Protein AF-A0A661PTY0-F1 (afdb_monomer_lite)

Secondary structure (DSSP, 8-state):
-------PPPPPPPTTPPEEEEEEESS-SSS--SS-EEEEEEEEES-TTSS-TT----EETTEEPTTSSB-EETTEE-EE-STT-EEEE-TT--EEEEEEEEEETTTSS-TT-GGGEEEEEEEEESBTT----S--EEEEEEE-STT-SEEEEEEEE-GGGT-B-B-TT-EEEEEEEEEEE--

Foldseek 3Di:
DDDDDPPDDPPDFDQFAFEKEWEAELDDLVPADPAKDWQKKFKFQAPPPPDDPPPPQQADPVGGDPPDRTADDPNHGQMDRTHRDMGTHTAPTFIKIKTKMKDFCVQAVDQVDPVFKAWAKDKDWFKPQPPNDRDWDKDWNDFPPDPTRMTMMMTIGANVRPGMGGGHHIYMYTYHGDMHGYD

Radius of gyration: 18.82 Å; chains: 1; bounding box: 34×49×70 Å

Structure (mmCIF, N/CA/C/O backbone):
data_AF-A0A661PTY0-F1
#
_entry.id   AF-A0A661PTY0-F1
#
loop_
_atom_site.group_PDB
_atom_site.id
_atom_site.type_symbol
_atom_site.label_atom_id
_atom_site.label_alt_id
_atom_site.label_comp_id
_atom_site.label_asym_id
_atom_site.label_entity_id
_atom_site.label_seq_id
_atom_site.pdbx_PDB_ins_code
_atom_site.Cartn_x
_atom_site.Cartn_y
_atom_site.Cartn_z
_atom_site.occupancy
_atom_site.B_iso_or_equiv
_atom_site.auth_seq_id
_atom_site.auth_comp_id
_atom_site.auth_asym_id
_atom_site.auth_atom_id
_atom_site.pdbx_PDB_model_num
ATOM 1 N N . GLU A 1 1 ? -14.675 -31.229 47.674 1.00 44.56 1 GLU A N 1
ATOM 2 C CA . GLU A 1 1 ? -14.868 -29.824 47.273 1.00 44.56 1 GLU A CA 1
ATOM 3 C C . GLU A 1 1 ? -14.263 -29.653 45.890 1.00 44.56 1 GLU A C 1
ATOM 5 O O . GLU A 1 1 ? -13.056 -29.773 45.738 1.00 44.56 1 GLU A O 1
ATOM 10 N N . THR A 1 2 ? -15.099 -29.537 44.862 1.00 46.25 2 THR A N 1
ATOM 11 C CA . THR A 1 2 ? -14.672 -29.253 43.486 1.00 46.25 2 THR A CA 1
ATOM 12 C C . THR A 1 2 ? -14.654 -27.741 43.326 1.00 46.25 2 THR A C 1
ATOM 14 O O . THR A 1 2 ? -15.709 -27.115 43.346 1.00 46.25 2 THR A O 1
ATOM 17 N N . GLY A 1 3 ? -13.457 -27.156 43.277 1.00 43.34 3 GLY A N 1
ATOM 18 C CA . GLY A 1 3 ? -13.278 -25.720 43.101 1.00 43.34 3 GLY A CA 1
ATOM 19 C C . GLY A 1 3 ? -13.638 -25.303 41.680 1.00 43.34 3 GLY A C 1
ATOM 20 O O . GLY A 1 3 ? -13.046 -25.799 40.723 1.00 43.34 3 GLY A O 1
ATOM 21 N N . ASP A 1 4 ? -14.597 -24.391 41.559 1.00 52.72 4 ASP A N 1
ATOM 22 C CA . ASP A 1 4 ? -14.938 -23.749 40.297 1.00 52.72 4 ASP A CA 1
ATOM 23 C C . ASP A 1 4 ? -13.759 -22.890 39.822 1.00 52.72 4 ASP A C 1
ATOM 25 O O . ASP A 1 4 ? -13.393 -21.887 40.443 1.00 52.72 4 ASP A O 1
ATOM 29 N N . VAL A 1 5 ? -13.155 -23.282 38.700 1.00 52.38 5 VAL A N 1
ATOM 30 C CA . VAL A 1 5 ? -12.206 -22.441 37.971 1.00 52.38 5 VAL A CA 1
ATOM 31 C C . VAL A 1 5 ? -13.014 -21.320 37.328 1.00 52.38 5 VAL A C 1
ATOM 33 O O . VAL A 1 5 ? -13.695 -21.524 36.323 1.00 52.38 5 VAL A O 1
ATOM 36 N N . LYS A 1 6 ? -12.961 -20.120 37.914 1.00 53.66 6 LYS A N 1
ATOM 37 C CA . LYS A 1 6 ? -13.453 -18.910 37.253 1.00 53.66 6 LYS A CA 1
ATOM 38 C C . LYS A 1 6 ? -12.575 -18.649 36.034 1.00 53.66 6 LYS A C 1
ATOM 40 O O . LYS A 1 6 ? -11.475 -18.117 36.162 1.00 53.66 6 LYS A O 1
ATOM 45 N N . VAL A 1 7 ? -13.062 -19.037 34.860 1.00 51.12 7 VAL A N 1
ATOM 46 C CA . VAL A 1 7 ? -12.518 -18.572 33.585 1.00 51.12 7 VAL A CA 1
ATOM 47 C C . VAL A 1 7 ? -12.710 -17.057 33.576 1.00 51.12 7 VAL A C 1
ATOM 49 O O . VAL A 1 7 ? -13.842 -16.574 33.605 1.00 51.12 7 VAL A O 1
ATOM 52 N N . GLY A 1 8 ? -11.609 -16.309 33.672 1.00 51.19 8 GLY A N 1
ATOM 53 C CA . GLY A 1 8 ? -11.644 -14.853 33.643 1.00 51.19 8 GLY A CA 1
ATOM 54 C C . GLY A 1 8 ? -12.295 -14.388 32.347 1.00 51.19 8 GLY A C 1
ATOM 55 O O . GLY A 1 8 ? -11.912 -14.841 31.269 1.00 51.19 8 GLY A O 1
ATOM 56 N N . VAL A 1 9 ? -13.296 -13.515 32.459 1.00 49.47 9 VAL A N 1
ATOM 57 C CA . VAL A 1 9 ? -13.833 -12.796 31.303 1.00 49.47 9 VAL A CA 1
ATOM 58 C C . VAL A 1 9 ? -12.662 -12.010 30.702 1.00 49.47 9 VAL A C 1
ATOM 60 O O . VAL A 1 9 ? -11.973 -11.325 31.468 1.00 49.47 9 VAL A O 1
ATOM 63 N N . PRO A 1 10 ? -12.389 -12.128 29.391 1.00 53.97 10 PRO A N 1
ATOM 64 C CA . PRO A 1 10 ? -11.386 -11.296 28.743 1.00 53.97 10 PRO A CA 1
ATOM 65 C C . PRO A 1 10 ? -11.670 -9.821 29.057 1.00 53.97 10 PRO A C 1
ATOM 67 O O . PRO A 1 10 ? -12.846 -9.448 29.140 1.00 53.97 10 PRO A O 1
ATOM 70 N N . PRO A 1 11 ? -10.644 -8.984 29.278 1.00 58.09 11 PRO A N 1
ATOM 71 C CA . PRO A 1 11 ? -10.860 -7.558 29.481 1.00 58.09 11 PRO A CA 1
ATOM 72 C C . PRO A 1 11 ? -11.714 -6.997 28.338 1.00 58.09 11 PRO A C 1
ATOM 74 O O . PRO A 1 11 ? -11.534 -7.364 27.178 1.00 58.09 11 PRO A O 1
ATOM 77 N N . ALA A 1 12 ? -12.689 -6.157 28.689 1.00 56.22 12 ALA A N 1
ATOM 78 C CA . ALA A 1 12 ? -13.521 -5.486 27.703 1.00 56.22 12 ALA A CA 1
ATOM 79 C C . ALA A 1 12 ? -12.641 -4.531 26.892 1.00 56.22 12 ALA A C 1
ATOM 81 O O . ALA A 1 12 ? -11.970 -3.677 27.471 1.00 56.22 12 ALA A O 1
ATOM 82 N N . VAL A 1 13 ? -12.659 -4.703 25.574 1.00 58.62 13 VAL A N 1
ATOM 83 C CA . VAL A 1 13 ? -11.996 -3.822 24.612 1.00 58.62 13 VAL A CA 1
ATOM 84 C C . VAL A 1 13 ? -12.608 -2.426 24.757 1.00 58.62 13 VAL A C 1
ATOM 86 O O . VAL A 1 13 ? -13.836 -2.288 24.740 1.00 58.62 13 VAL A O 1
ATOM 89 N N . THR A 1 14 ? -11.791 -1.399 24.987 1.00 62.41 14 THR A N 1
ATOM 90 C CA . THR A 1 14 ? -12.300 -0.022 25.095 1.00 62.41 14 THR A CA 1
ATOM 91 C C . THR A 1 14 ? -12.635 0.522 23.705 1.00 62.41 14 THR A C 1
ATOM 93 O O . THR A 1 14 ? -11.891 0.219 22.778 1.00 62.41 14 THR A O 1
ATOM 96 N N . PRO A 1 15 ? -13.684 1.354 23.537 1.00 59.31 15 PRO A N 1
ATOM 97 C CA . PRO A 1 15 ? -14.058 1.924 22.234 1.00 59.31 15 PRO A CA 1
ATOM 98 C C . PRO A 1 15 ? -12.927 2.664 21.500 1.00 59.31 15 PRO A C 1
ATOM 100 O O . PRO A 1 15 ? -12.957 2.755 20.282 1.00 59.31 15 PRO A O 1
ATOM 103 N N . ASP A 1 16 ? -11.912 3.131 22.233 1.00 66.31 16 ASP A N 1
ATOM 104 C CA . ASP A 1 16 ? -10.779 3.888 21.688 1.00 66.31 16 ASP A CA 1
ATOM 105 C C . ASP A 1 16 ? -9.512 3.029 21.474 1.00 66.31 16 ASP A C 1
ATOM 107 O O . ASP A 1 16 ? -8.438 3.556 21.174 1.00 66.31 16 ASP A O 1
ATOM 111 N N . GLU A 1 17 ? -9.590 1.709 21.682 1.00 82.94 17 GLU A N 1
ATOM 112 C CA . GLU A 1 17 ? -8.452 0.812 21.457 1.00 82.94 17 GLU A CA 1
ATOM 113 C C . GLU A 1 17 ? -8.175 0.691 19.950 1.00 82.94 17 GLU A C 1
ATOM 115 O O . GLU A 1 17 ? -9.082 0.306 19.208 1.00 82.94 17 GLU A O 1
ATOM 120 N N . PRO A 1 18 ? -6.956 1.000 19.464 1.00 83.94 18 PRO A N 1
ATOM 121 C CA . PRO A 1 18 ? -6.672 0.970 18.035 1.00 83.94 18 PRO A CA 1
ATOM 122 C C . PRO A 1 18 ? -6.808 -0.449 17.481 1.00 83.94 18 PRO A C 1
ATOM 124 O O . PRO A 1 18 ? -6.585 -1.439 18.182 1.00 83.94 18 PRO A O 1
ATOM 127 N N . GLY A 1 19 ? -7.127 -0.544 16.195 1.00 83.19 19 GLY A N 1
ATOM 128 C CA . GLY A 1 19 ? -6.902 -1.779 15.461 1.00 83.19 19 GLY A CA 1
ATOM 129 C C . GLY A 1 19 ? -5.414 -1.939 15.151 1.00 83.19 19 GLY A C 1
ATOM 130 O O . GLY A 1 19 ? -4.694 -0.948 15.015 1.00 83.19 19 GLY A O 1
ATOM 131 N N . THR A 1 20 ? -4.939 -3.176 15.013 1.00 83.94 20 THR A N 1
ATOM 132 C CA . THR A 1 20 ? -3.579 -3.433 14.510 1.00 83.94 20 THR A CA 1
ATOM 133 C C . THR A 1 20 ? -3.637 -4.022 13.111 1.00 83.94 20 THR A C 1
ATOM 135 O O . THR A 1 20 ? -4.391 -4.959 12.836 1.00 83.94 20 THR A O 1
ATOM 138 N N . VAL A 1 21 ? -2.790 -3.490 12.237 1.00 78.12 21 VAL A N 1
ATOM 139 C CA . VAL A 1 21 ? -2.573 -4.010 10.889 1.00 78.12 21 VAL A CA 1
ATOM 140 C C . VAL A 1 21 ? -1.216 -4.658 10.835 1.00 78.12 21 VAL A C 1
ATOM 142 O O . VAL A 1 21 ? -0.231 -4.048 11.240 1.00 78.12 21 VAL A O 1
ATOM 145 N N . THR A 1 22 ? -1.155 -5.873 10.305 1.00 80.88 22 THR A N 1
ATOM 146 C CA . THR A 1 22 ? 0.110 -6.553 10.019 1.00 80.88 22 THR A CA 1
ATOM 147 C C . THR A 1 22 ? 0.194 -6.865 8.534 1.00 80.88 22 THR A C 1
ATOM 149 O O . THR A 1 22 ? -0.753 -7.387 7.958 1.00 80.88 22 THR A O 1
ATOM 152 N N . VAL A 1 23 ? 1.321 -6.576 7.894 1.00 68.56 23 VAL A N 1
ATOM 153 C CA . VAL A 1 23 ? 1.560 -7.036 6.519 1.00 68.56 23 VAL A CA 1
ATOM 154 C C . VAL A 1 23 ? 2.416 -8.288 6.583 1.00 68.56 23 VAL A C 1
ATOM 156 O O . VAL A 1 23 ? 3.557 -8.229 7.043 1.00 68.56 23 VAL A O 1
ATOM 159 N N . ILE A 1 24 ? 1.881 -9.415 6.109 1.00 65.56 24 ILE A N 1
ATOM 160 C CA . ILE A 1 24 ? 2.636 -10.661 5.961 1.00 65.56 24 ILE A CA 1
ATOM 161 C C . ILE A 1 24 ? 3.115 -10.727 4.504 1.00 65.56 24 ILE A C 1
ATOM 163 O O . ILE A 1 24 ? 2.316 -10.928 3.585 1.00 65.56 24 ILE A O 1
ATOM 167 N N . PRO A 1 25 ? 4.414 -10.506 4.248 1.00 54.75 25 PRO A N 1
ATOM 168 C CA . PRO A 1 25 ? 4.887 -10.268 2.895 1.00 54.75 25 PRO A CA 1
ATOM 169 C C . PRO A 1 25 ? 4.831 -11.522 2.025 1.00 54.75 25 PRO A C 1
ATOM 171 O O . PRO A 1 25 ? 5.332 -12.580 2.406 1.00 54.75 25 PRO A O 1
ATOM 174 N N . GLY A 1 26 ? 4.315 -11.335 0.807 1.00 48.41 26 GLY A N 1
ATOM 175 C CA . GLY A 1 26 ? 4.543 -12.215 -0.340 1.00 48.41 26 GLY A CA 1
ATOM 176 C C . GLY A 1 26 ? 5.822 -11.878 -1.117 1.00 48.41 26 GLY A C 1
ATOM 177 O O . GLY A 1 26 ? 6.364 -12.760 -1.772 1.00 48.41 26 GLY A O 1
ATOM 178 N N . LEU A 1 27 ? 6.340 -10.645 -1.014 1.00 45.66 27 LEU A N 1
ATOM 179 C CA . LEU A 1 27 ? 7.725 -10.248 -1.321 1.00 45.66 27 LEU A CA 1
ATOM 180 C C . LEU A 1 27 ? 7.959 -8.786 -0.878 1.00 45.66 27 LEU A C 1
ATOM 182 O O . LEU A 1 27 ? 7.574 -7.844 -1.561 1.00 45.66 27 LEU A O 1
ATOM 186 N N . ALA A 1 28 ? 8.604 -8.660 0.287 1.00 44.38 28 ALA A N 1
ATOM 187 C CA . ALA A 1 28 ? 9.456 -7.568 0.769 1.00 44.38 28 ALA A CA 1
ATOM 188 C C . ALA A 1 28 ? 8.947 -6.107 0.764 1.00 44.38 28 ALA A C 1
ATOM 190 O O . ALA A 1 28 ? 9.159 -5.370 -0.189 1.00 44.38 28 ALA A O 1
ATOM 191 N N . CYS A 1 29 ? 8.541 -5.616 1.937 1.00 46.16 29 CYS A N 1
ATOM 192 C CA . CYS A 1 29 ? 9.131 -4.364 2.427 1.00 46.16 29 CYS A CA 1
ATOM 193 C C . CYS A 1 29 ? 10.512 -4.722 3.055 1.00 46.16 29 CYS A C 1
ATOM 195 O O . CYS A 1 29 ? 10.697 -5.821 3.541 1.00 46.16 29 CYS A O 1
ATOM 197 N N . ALA A 1 30 ? 11.542 -3.886 3.028 1.00 37.47 30 ALA A N 1
ATOM 198 C CA . ALA A 1 30 ? 12.895 -4.164 3.579 1.00 37.47 30 ALA A CA 1
ATOM 199 C C . ALA A 1 30 ? 13.828 -5.253 2.955 1.00 37.4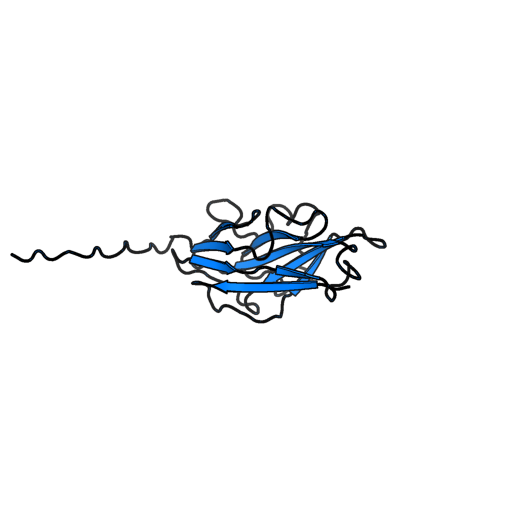7 30 ALA A C 1
ATOM 201 O O . ALA A 1 30 ? 14.996 -5.250 3.324 1.00 37.47 30 ALA A O 1
ATOM 202 N N . ASP A 1 31 ? 13.428 -6.071 1.968 1.00 39.25 31 ASP A N 1
ATOM 203 C CA . ASP A 1 31 ? 14.344 -6.938 1.164 1.00 39.25 31 ASP A CA 1
ATOM 204 C C . ASP A 1 31 ? 13.997 -6.903 -0.349 1.00 39.25 31 ASP A C 1
ATOM 206 O O . ASP A 1 31 ? 13.798 -7.921 -1.015 1.00 39.25 31 ASP A O 1
ATOM 210 N N . ILE A 1 32 ? 13.842 -5.691 -0.889 1.00 45.00 32 ILE A N 1
ATOM 211 C CA . ILE A 1 32 ? 13.500 -5.412 -2.295 1.00 45.00 32 ILE A CA 1
ATOM 212 C C . ILE A 1 32 ? 14.630 -5.919 -3.230 1.00 45.00 32 ILE A C 1
ATOM 214 O O . ILE A 1 32 ? 15.803 -5.634 -2.965 1.00 45.00 32 ILE A O 1
ATOM 218 N N . PRO A 1 33 ? 14.335 -6.626 -4.345 1.00 45.62 33 PRO A N 1
ATOM 219 C CA . PRO A 1 33 ? 15.277 -6.787 -5.460 1.00 45.62 33 PRO A CA 1
ATOM 220 C C . PRO A 1 33 ? 15.856 -5.422 -5.854 1.00 45.62 33 PRO A C 1
ATOM 222 O O . PRO A 1 33 ? 15.100 -4.466 -5.930 1.00 45.62 33 PRO A O 1
ATOM 225 N N . SER A 1 34 ? 17.155 -5.295 -6.149 1.00 55.91 34 SER A N 1
ATOM 226 C CA . SER A 1 34 ? 17.865 -3.995 -6.232 1.00 55.91 34 SER A CA 1
ATOM 227 C C . SER A 1 34 ? 17.292 -2.920 -7.183 1.00 55.91 34 SER A C 1
ATOM 229 O O . SER A 1 34 ? 17.798 -1.800 -7.196 1.00 55.91 34 SER A O 1
ATOM 231 N N . GLU A 1 35 ? 16.271 -3.233 -7.986 1.00 66.06 35 GLU A N 1
ATOM 232 C CA . GLU A 1 35 ? 15.709 -2.379 -9.036 1.00 66.06 35 GLU A CA 1
ATOM 233 C C . GLU A 1 35 ? 14.161 -2.235 -9.003 1.00 66.06 35 GLU A C 1
ATOM 235 O O . GLU A 1 35 ? 13.689 -1.142 -9.328 1.00 66.06 35 GLU A O 1
ATOM 240 N N . SER A 1 36 ? 13.382 -3.251 -8.567 1.00 77.75 36 SER A N 1
ATOM 241 C CA . SER A 1 36 ? 11.897 -3.220 -8.442 1.00 77.75 36 SER A CA 1
ATOM 242 C C . SER A 1 36 ? 11.384 -3.888 -7.166 1.00 77.75 36 SER A C 1
ATOM 244 O O . SER A 1 36 ? 11.908 -4.931 -6.780 1.00 77.75 36 SER A O 1
ATOM 246 N N . GLY A 1 37 ? 10.291 -3.378 -6.595 1.00 79.44 37 GLY A N 1
ATOM 247 C CA . GLY A 1 37 ? 9.600 -3.962 -5.442 1.00 79.44 37 GLY A CA 1
ATOM 248 C C . GLY A 1 37 ? 8.621 -2.994 -4.776 1.00 79.44 37 GLY A C 1
ATOM 249 O O . GLY A 1 37 ? 8.512 -1.839 -5.186 1.00 79.44 37 GLY A O 1
ATOM 250 N N . ILE A 1 38 ? 7.917 -3.472 -3.747 1.00 81.56 38 ILE A N 1
ATOM 251 C CA . ILE A 1 38 ? 7.061 -2.634 -2.897 1.00 81.56 38 ILE A CA 1
ATOM 252 C C . ILE A 1 38 ? 7.969 -1.781 -2.007 1.00 81.56 38 ILE A C 1
ATOM 254 O O . ILE A 1 38 ? 8.805 -2.311 -1.281 1.00 81.56 38 ILE A O 1
ATOM 258 N N . GLU A 1 39 ? 7.823 -0.460 -2.081 1.00 79.62 39 GLU A N 1
ATOM 259 C CA . GLU A 1 39 ? 8.613 0.482 -1.286 1.00 79.62 39 GLU A CA 1
ATOM 260 C C . GLU A 1 39 ? 7.947 0.698 0.079 1.00 79.62 39 GLU A C 1
ATOM 262 O O . GLU A 1 39 ? 8.580 0.481 1.109 1.00 79.62 39 GLU A O 1
ATOM 267 N N . ASN A 1 40 ? 6.660 1.063 0.087 1.00 82.75 40 ASN A N 1
ATOM 268 C CA . ASN A 1 40 ? 5.907 1.406 1.294 1.00 82.75 40 ASN A CA 1
ATOM 269 C C . ASN A 1 40 ? 4.417 1.077 1.129 1.00 82.75 40 ASN A C 1
ATOM 271 O O . ASN A 1 40 ? 3.893 1.060 0.013 1.00 82.75 40 ASN A O 1
ATOM 275 N N . ILE A 1 41 ? 3.723 0.889 2.250 1.00 86.56 41 ILE A N 1
ATOM 276 C CA . ILE A 1 41 ? 2.260 0.820 2.303 1.00 86.56 41 ILE A CA 1
ATOM 277 C C . ILE A 1 41 ? 1.775 1.942 3.215 1.00 86.56 41 ILE A C 1
ATOM 279 O O . ILE A 1 41 ? 2.098 1.968 4.403 1.00 86.56 41 ILE A O 1
ATOM 283 N N . TYR A 1 42 ? 1.014 2.866 2.646 1.00 87.62 42 TYR A N 1
ATOM 284 C CA . TYR A 1 42 ? 0.440 4.013 3.333 1.00 87.62 42 TYR A CA 1
ATOM 285 C C . TYR A 1 42 ? -1.036 3.764 3.611 1.00 87.62 42 TYR A C 1
ATOM 287 O O . TYR A 1 42 ? -1.729 3.115 2.825 1.00 87.62 42 TYR A O 1
ATOM 295 N N . PHE A 1 43 ? -1.520 4.330 4.705 1.00 89.38 43 PHE A N 1
ATOM 296 C CA . PHE A 1 43 ? -2.934 4.365 5.034 1.00 89.38 43 PHE A CA 1
ATOM 297 C C . PHE A 1 43 ? -3.367 5.819 4.938 1.00 89.38 43 PHE A C 1
ATOM 299 O O . PHE A 1 43 ? -2.773 6.670 5.589 1.00 89.38 43 PHE A O 1
ATOM 306 N N . PHE A 1 44 ? -4.354 6.111 4.104 1.00 87.62 44 PHE A N 1
ATOM 307 C CA . PHE A 1 44 ? -4.901 7.454 3.927 1.00 87.62 44 PHE A CA 1
ATOM 308 C C . PHE A 1 44 ? -6.268 7.534 4.583 1.00 87.62 44 PHE A C 1
ATOM 310 O O . PHE A 1 44 ? -6.995 6.543 4.604 1.00 87.62 44 PHE A O 1
ATOM 317 N N . VAL A 1 45 ? -6.643 8.702 5.101 1.00 88.06 45 VAL A N 1
ATOM 318 C CA . VAL A 1 45 ? -8.046 8.951 5.453 1.00 88.06 45 VAL A CA 1
ATOM 319 C C . VAL A 1 45 ? -8.896 8.720 4.202 1.00 88.06 45 VAL A C 1
ATOM 321 O O . VAL A 1 45 ? -8.541 9.194 3.124 1.00 88.06 45 VAL A O 1
ATOM 324 N N . HIS A 1 46 ? -9.985 7.961 4.346 1.00 84.88 46 HIS A N 1
ATOM 325 C CA . HIS A 1 46 ? -10.819 7.575 3.211 1.00 84.88 46 HIS A CA 1
ATOM 326 C C . HIS A 1 46 ? -11.378 8.787 2.447 1.00 84.88 46 HIS A C 1
ATOM 328 O O . HIS A 1 46 ? -11.684 9.826 3.038 1.00 84.88 46 HIS A O 1
ATOM 334 N N . GLY A 1 47 ? -11.544 8.609 1.138 1.00 71.88 47 GLY A N 1
ATOM 335 C CA . GLY A 1 47 ? -11.849 9.656 0.164 1.00 71.88 47 GLY A CA 1
ATOM 336 C C . GLY A 1 47 ? -10.660 9.922 -0.759 1.00 71.88 47 GLY A C 1
ATOM 337 O O . GLY A 1 47 ? -10.625 10.935 -1.461 1.00 71.88 47 GLY A O 1
ATOM 338 N N . PHE A 1 48 ? -9.664 9.030 -0.747 1.00 64.19 48 PHE A N 1
ATOM 339 C CA . PHE A 1 48 ? -8.511 9.105 -1.620 1.00 64.19 48 PHE A CA 1
ATOM 340 C C . PHE A 1 48 ? -8.920 8.757 -3.056 1.00 64.19 48 PHE A C 1
ATOM 342 O O . PHE A 1 48 ? -9.206 7.606 -3.378 1.00 64.19 48 PHE A O 1
ATOM 349 N N . GLY A 1 49 ? -8.896 9.761 -3.938 1.00 56.22 49 GLY A N 1
ATOM 350 C CA . GLY A 1 49 ? -9.056 9.571 -5.381 1.00 56.22 49 GLY A CA 1
ATOM 351 C C . GLY A 1 49 ? -10.492 9.410 -5.891 1.00 56.22 49 GLY A C 1
ATOM 352 O O . GLY A 1 49 ? -10.641 9.022 -7.047 1.00 56.22 49 GLY A O 1
ATOM 353 N N . ASP A 1 50 ? -11.518 9.709 -5.082 1.00 52.62 50 ASP A N 1
ATOM 354 C CA . ASP A 1 50 ? -12.919 9.447 -5.462 1.00 52.62 50 ASP A CA 1
ATOM 355 C C . ASP A 1 50 ? -13.676 10.592 -6.151 1.00 52.62 50 ASP A C 1
ATOM 357 O O . ASP A 1 50 ? -14.696 10.310 -6.755 1.00 52.62 50 ASP A O 1
ATOM 361 N N . ASP A 1 51 ? -13.220 11.845 -6.139 1.00 46.53 51 ASP A N 1
ATOM 362 C CA . ASP A 1 51 ? -13.783 12.906 -6.998 1.00 46.53 51 ASP A CA 1
ATOM 363 C C . ASP A 1 51 ? -13.003 14.207 -6.762 1.00 46.53 51 ASP A C 1
ATOM 365 O O . ASP A 1 51 ? -13.209 14.891 -5.764 1.00 46.53 51 ASP A O 1
ATOM 369 N N . ASP A 1 52 ? -12.051 14.519 -7.637 1.00 41.78 52 ASP A N 1
ATOM 370 C CA . ASP A 1 52 ? -11.962 15.838 -8.275 1.00 41.78 52 ASP A CA 1
ATOM 371 C C . ASP A 1 52 ? -10.804 15.801 -9.272 1.00 41.78 52 ASP A C 1
ATOM 373 O O . ASP A 1 52 ? -9.699 15.365 -8.939 1.00 41.78 52 ASP A O 1
ATOM 377 N N . GLU A 1 53 ? -11.026 16.330 -10.475 1.00 42.66 53 GLU A N 1
ATOM 378 C CA . GLU A 1 53 ? -9.955 16.631 -11.437 1.00 42.66 53 GLU A CA 1
ATOM 379 C C . GLU A 1 53 ? -8.886 17.578 -10.837 1.00 42.66 53 GLU A C 1
ATOM 381 O O . GLU A 1 53 ? -7.835 17.751 -11.438 1.00 42.66 53 GLU A O 1
ATOM 386 N N . ASP A 1 54 ? -9.125 18.133 -9.639 1.00 39.66 54 ASP A N 1
ATOM 387 C CA . ASP A 1 54 ? -8.238 19.001 -8.857 1.00 39.66 54 ASP A CA 1
ATOM 388 C C . ASP A 1 54 ? -7.560 18.321 -7.641 1.00 39.66 54 ASP A C 1
ATOM 390 O O . ASP A 1 54 ? -6.660 18.917 -7.044 1.00 39.66 54 ASP A O 1
ATOM 394 N N . ASN A 1 55 ? -7.891 17.069 -7.286 1.00 41.50 55 ASN A N 1
ATOM 395 C CA . ASN A 1 55 ? -7.162 16.294 -6.262 1.00 41.50 55 ASN A CA 1
ATOM 396 C C . ASN A 1 55 ? -5.888 15.675 -6.861 1.00 41.50 55 ASN A C 1
ATOM 398 O O . ASN A 1 55 ? -5.629 14.471 -6.785 1.00 41.50 55 ASN A O 1
ATOM 402 N N . HIS A 1 56 ? -5.078 16.539 -7.476 1.00 45.97 56 HIS A N 1
ATOM 403 C CA . HIS A 1 56 ? -3.719 16.239 -7.884 1.00 45.97 56 HIS A CA 1
ATOM 404 C C . HIS A 1 56 ? -2.900 15.972 -6.630 1.00 45.97 56 HIS A C 1
ATOM 406 O O . HIS A 1 56 ? -2.296 16.865 -6.045 1.00 45.97 56 HIS A O 1
ATOM 412 N N . PHE A 1 57 ? -2.894 14.713 -6.221 1.00 54.62 57 PHE A N 1
ATOM 413 C CA . PHE A 1 57 ? -1.910 14.187 -5.308 1.00 54.62 57 PHE A CA 1
ATOM 414 C C . PHE A 1 57 ? -0.514 14.653 -5.755 1.00 54.62 57 PHE A C 1
ATOM 416 O O . PHE A 1 57 ? -0.080 14.343 -6.872 1.00 54.62 57 PHE A O 1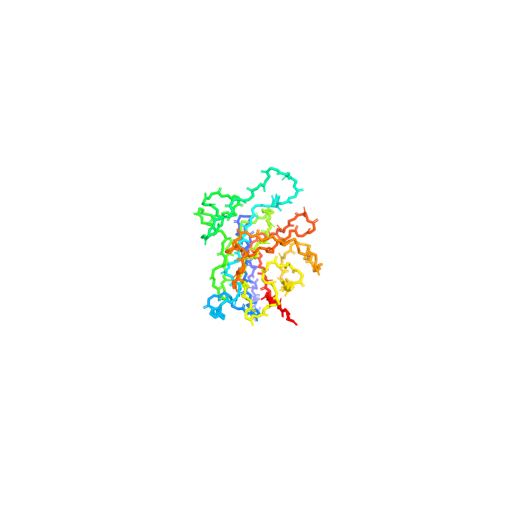
ATOM 423 N N . HIS A 1 58 ? 0.196 15.410 -4.917 1.00 52.19 58 HIS A N 1
ATOM 424 C CA . HIS A 1 58 ? 1.545 15.867 -5.234 1.00 52.19 58 HIS A CA 1
ATOM 425 C C . HIS A 1 58 ? 2.555 14.885 -4.639 1.00 52.19 58 HIS A C 1
ATOM 427 O O . HIS A 1 58 ? 3.194 15.133 -3.616 1.00 52.19 58 HIS A O 1
ATOM 433 N N . TRP A 1 59 ? 2.734 13.750 -5.320 1.00 60.22 59 TRP A N 1
ATOM 434 C CA . TRP A 1 59 ? 3.830 12.836 -5.005 1.00 60.22 59 TRP A CA 1
ATOM 435 C C . TRP A 1 59 ? 5.145 13.481 -5.445 1.00 60.22 59 TRP A C 1
ATOM 437 O O . TRP A 1 59 ? 5.280 13.930 -6.584 1.00 60.22 59 TRP A O 1
ATOM 447 N N . ASN A 1 60 ? 6.133 13.515 -4.556 1.00 54.88 60 ASN A N 1
ATOM 448 C CA . ASN A 1 60 ? 7.501 13.871 -4.918 1.00 54.88 60 ASN A CA 1
ATOM 449 C C . ASN A 1 60 ? 8.387 12.616 -4.872 1.00 54.88 60 ASN A C 1
ATOM 451 O O . ASN A 1 60 ? 7.984 11.563 -4.391 1.00 54.88 60 ASN A O 1
ATOM 455 N N . SER A 1 61 ? 9.631 12.694 -5.335 1.00 53.81 61 SER A N 1
ATOM 456 C CA . SER A 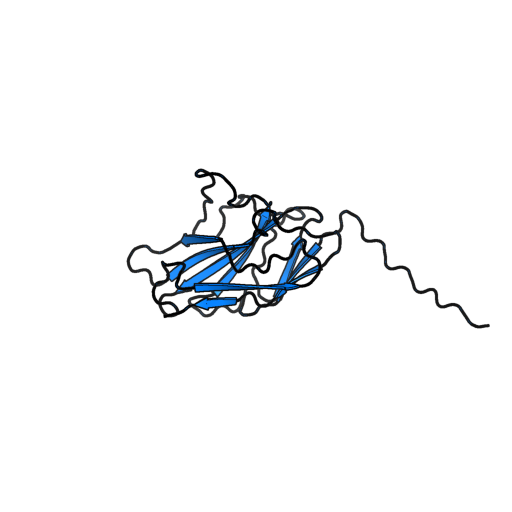1 61 ? 10.521 11.521 -5.397 1.00 53.81 61 SER A CA 1
ATOM 457 C C . SER A 1 61 ? 10.827 10.837 -4.043 1.00 53.81 61 SER A C 1
ATOM 459 O O . SER A 1 61 ? 11.505 9.802 -4.037 1.00 53.81 61 SER A O 1
ATOM 461 N N . GLN A 1 62 ? 10.358 11.390 -2.913 1.00 52.09 62 GLN A N 1
ATOM 462 C CA . GLN A 1 62 ? 10.488 10.865 -1.548 1.00 52.09 62 GLN A CA 1
ATOM 463 C C . GLN A 1 62 ? 9.207 10.198 -1.005 1.00 52.09 62 GLN A C 1
ATOM 465 O O . GLN A 1 62 ? 9.296 9.512 0.010 1.00 52.09 62 GLN A O 1
ATOM 470 N N . GLY A 1 63 ? 8.036 10.374 -1.628 1.00 57.56 63 GLY A N 1
ATOM 471 C CA . GLY A 1 63 ? 6.762 9.974 -1.020 1.00 57.56 63 GLY A CA 1
ATOM 472 C C . GLY A 1 63 ? 5.628 10.976 -1.277 1.00 57.56 63 GLY A C 1
ATOM 473 O O . GLY A 1 63 ? 5.808 11.916 -2.062 1.00 57.56 63 GLY A O 1
ATOM 474 N N . PRO A 1 64 ? 4.483 10.813 -0.586 1.00 61.09 64 PRO A N 1
ATOM 475 C CA . PRO A 1 64 ? 3.525 11.903 -0.414 1.00 61.09 64 PRO A CA 1
ATOM 476 C C . PRO A 1 64 ? 4.275 13.147 0.070 1.00 61.09 64 PRO A C 1
ATOM 478 O O . PRO A 1 64 ? 5.186 13.021 0.896 1.00 61.09 64 PRO A O 1
ATOM 481 N N . ALA A 1 65 ? 3.933 14.339 -0.423 1.00 57.47 65 ALA A N 1
ATOM 482 C CA . ALA A 1 65 ? 4.427 15.552 0.217 1.00 57.47 65 ALA A CA 1
ATOM 483 C C . ALA A 1 65 ? 4.023 15.535 1.704 1.00 57.47 65 ALA A C 1
ATOM 485 O O . ALA A 1 65 ? 2.920 15.106 2.049 1.00 57.47 65 ALA A O 1
ATOM 486 N N . GLU A 1 66 ? 4.930 15.957 2.591 1.00 47.97 66 GLU A N 1
ATOM 487 C CA . GLU A 1 66 ? 4.665 16.021 4.032 1.00 47.97 66 GLU A CA 1
ATOM 488 C C . GLU A 1 66 ? 3.330 16.766 4.265 1.00 47.97 66 GLU A C 1
ATOM 490 O O . GLU A 1 66 ? 3.188 17.909 3.817 1.00 47.97 66 GLU A O 1
ATOM 495 N N . ASN A 1 67 ? 2.382 16.134 4.976 1.00 49.09 67 ASN A N 1
ATOM 496 C CA . ASN A 1 67 ? 1.041 16.632 5.356 1.00 49.09 67 ASN A CA 1
ATOM 497 C C . ASN A 1 67 ? -0.155 16.396 4.398 1.00 49.09 67 ASN A C 1
ATOM 499 O O . ASN A 1 67 ? -1.199 17.022 4.590 1.00 49.09 67 ASN A O 1
ATOM 503 N N . GLU A 1 68 ? -0.079 15.510 3.403 1.00 64.88 68 GLU A N 1
ATOM 504 C CA . GLU A 1 68 ? -1.249 15.187 2.561 1.00 64.88 68 GLU A CA 1
ATOM 505 C C . GLU A 1 68 ? -1.981 13.928 3.055 1.00 64.88 68 GLU A C 1
ATOM 507 O O . GLU A 1 68 ? -1.494 12.836 2.820 1.00 64.88 68 GLU A O 1
ATOM 512 N N . ASN A 1 69 ? -3.138 14.072 3.726 1.00 75.81 69 ASN A N 1
ATOM 513 C CA . ASN A 1 69 ? -4.170 13.052 4.050 1.00 75.81 69 ASN A CA 1
ATOM 514 C C . ASN A 1 69 ? -3.741 11.652 4.559 1.00 75.81 69 ASN A C 1
ATOM 516 O O . ASN A 1 69 ? -4.603 10.776 4.702 1.00 75.81 69 ASN A O 1
ATOM 520 N N . ILE A 1 70 ? -2.461 11.417 4.862 1.00 83.94 70 ILE A N 1
ATOM 521 C CA . ILE A 1 70 ? -1.999 10.191 5.509 1.00 83.94 70 ILE A CA 1
ATOM 522 C C . ILE A 1 70 ? -2.720 10.091 6.852 1.00 83.94 70 ILE A C 1
ATOM 524 O O . ILE A 1 70 ? -2.850 11.061 7.599 1.00 83.94 70 ILE A O 1
ATOM 528 N N . LEU A 1 71 ? -3.238 8.906 7.136 1.00 86.38 71 LEU A N 1
ATOM 529 C CA . LEU A 1 71 ? -3.867 8.604 8.400 1.00 86.38 71 LEU A CA 1
ATOM 530 C C . LEU A 1 71 ? -2.814 8.689 9.503 1.00 86.38 71 LEU A C 1
ATOM 532 O O . LEU A 1 71 ? -1.763 8.059 9.413 1.00 86.38 71 LEU A O 1
ATOM 536 N N . GLU A 1 72 ? -3.116 9.422 10.565 1.00 87.88 72 GLU A N 1
ATOM 537 C CA . GLU A 1 72 ? -2.248 9.533 11.731 1.00 87.88 72 GLU A CA 1
ATOM 538 C C . GLU A 1 72 ? -2.863 8.817 12.935 1.00 87.88 72 GLU A C 1
ATOM 540 O O . GLU A 1 72 ? -4.069 8.884 13.186 1.00 87.88 72 GLU A O 1
ATOM 545 N N . TYR A 1 73 ? -2.015 8.187 13.745 1.00 86.25 73 TYR A N 1
ATOM 546 C CA . TYR A 1 73 ? -2.382 7.702 15.070 1.00 86.25 73 TYR A CA 1
ATOM 547 C C . TYR A 1 73 ? -1.381 8.211 16.105 1.00 86.25 73 TYR A C 1
ATOM 549 O O . TYR A 1 73 ? -0.181 7.967 16.003 1.00 86.25 73 TYR A O 1
ATOM 557 N N . ASN A 1 74 ? -1.874 8.931 17.119 1.00 86.81 74 ASN A N 1
ATOM 558 C CA . ASN A 1 74 ? -1.054 9.566 18.161 1.00 86.81 74 ASN A CA 1
ATOM 559 C C . ASN A 1 74 ? 0.080 10.461 17.611 1.00 86.81 74 ASN A C 1
ATOM 561 O O . ASN A 1 74 ? 1.177 10.491 18.170 1.00 86.81 74 ASN A O 1
ATOM 565 N N . GLY A 1 75 ? -0.192 11.199 16.528 1.00 82.00 75 GLY A N 1
ATOM 566 C CA . GLY A 1 75 ? 0.770 12.107 15.891 1.00 82.00 75 GLY A CA 1
ATOM 567 C C . GLY A 1 75 ? 1.897 11.387 15.148 1.00 82.00 75 GLY A C 1
ATOM 568 O O . GLY A 1 75 ? 3.006 11.908 15.063 1.00 82.00 75 GLY A O 1
ATOM 569 N N . THR A 1 76 ? 1.652 10.155 14.697 1.00 84.62 76 THR A N 1
ATOM 570 C CA . THR A 1 76 ? 2.558 9.386 13.839 1.00 84.62 76 THR A CA 1
ATOM 571 C C . THR A 1 76 ? 1.793 8.879 12.626 1.00 84.62 76 THR A C 1
ATOM 573 O O . THR A 1 76 ? 0.719 8.292 12.779 1.00 84.62 76 THR A O 1
ATOM 576 N N . ASP A 1 77 ? 2.374 9.070 11.446 1.00 86.81 77 ASP A N 1
ATOM 577 C CA . ASP A 1 77 ? 1.854 8.554 10.186 1.00 86.81 77 ASP A CA 1
ATOM 578 C C . ASP A 1 77 ? 1.721 7.030 10.232 1.00 86.81 77 ASP A C 1
ATOM 580 O O . ASP A 1 77 ? 2.642 6.295 10.610 1.00 86.81 77 ASP A O 1
ATOM 584 N N . VAL A 1 78 ? 0.565 6.540 9.806 1.00 87.94 78 VAL A N 1
ATOM 585 C CA . VAL A 1 78 ? 0.287 5.116 9.682 1.00 87.94 78 VAL A CA 1
ATOM 586 C C . VAL A 1 78 ? 0.883 4.636 8.357 1.00 87.94 78 VAL A C 1
ATOM 588 O O . VAL A 1 78 ? 0.241 4.660 7.307 1.00 87.94 78 VAL A O 1
ATOM 591 N N . VAL A 1 79 ? 2.149 4.215 8.410 1.00 86.06 79 VAL A N 1
ATOM 592 C CA . VAL A 1 79 ? 2.912 3.719 7.253 1.00 86.06 79 VAL A CA 1
ATOM 593 C C . VAL A 1 79 ? 3.690 2.461 7.619 1.00 86.06 79 VAL A C 1
ATOM 595 O O . VAL A 1 79 ? 4.388 2.410 8.631 1.00 86.06 79 VAL A O 1
ATOM 598 N N . ILE A 1 80 ? 3.617 1.447 6.759 1.00 85.12 80 ILE A N 1
ATOM 599 C CA . ILE A 1 80 ? 4.432 0.235 6.853 1.00 85.12 80 ILE A CA 1
ATOM 600 C C . ILE A 1 80 ? 5.592 0.352 5.862 1.00 85.12 80 ILE A C 1
ATOM 602 O O . ILE A 1 80 ? 5.390 0.386 4.648 1.00 85.12 80 ILE A O 1
ATOM 606 N N . THR A 1 81 ? 6.815 0.401 6.394 1.00 82.25 81 THR A N 1
ATOM 607 C CA . THR A 1 81 ? 8.064 0.607 5.632 1.00 82.25 81 THR A CA 1
ATOM 608 C C . THR A 1 81 ? 8.978 -0.627 5.620 1.00 82.25 81 THR A C 1
ATOM 610 O O . THR A 1 81 ? 10.047 -0.622 5.009 1.00 82.25 81 THR A O 1
ATOM 613 N N . SER A 1 82 ? 8.591 -1.712 6.302 1.00 73.12 82 SER A N 1
ATOM 614 C CA . SER A 1 82 ? 9.404 -2.927 6.449 1.00 73.12 82 SER A CA 1
ATOM 615 C C . SER A 1 82 ? 8.574 -4.214 6.381 1.00 73.12 82 SER A C 1
ATOM 617 O O . SER A 1 82 ? 7.376 -4.225 6.664 1.00 73.12 82 SER A O 1
ATOM 619 N N . SER A 1 83 ? 9.197 -5.305 5.917 1.00 71.62 83 SER A N 1
ATOM 620 C CA . SER A 1 83 ? 8.559 -6.626 5.785 1.00 71.62 83 SER A CA 1
ATOM 621 C C . SER A 1 83 ? 8.175 -7.145 7.156 1.00 71.62 83 SER A C 1
ATOM 623 O O . SER A 1 83 ? 8.969 -7.061 8.094 1.00 71.62 83 SER A O 1
ATOM 625 N N . GLY A 1 84 ? 6.959 -7.679 7.271 1.00 74.62 84 GLY A N 1
ATOM 626 C CA . GLY A 1 84 ? 6.423 -8.105 8.560 1.00 74.62 84 GLY A CA 1
ATOM 627 C C . GLY A 1 84 ? 6.099 -6.931 9.483 1.00 74.62 84 GLY A C 1
ATOM 628 O O . GLY A 1 84 ? 5.863 -7.149 10.669 1.00 74.62 84 GLY A O 1
ATOM 629 N N . GLY A 1 85 ? 6.133 -5.697 8.968 1.00 82.75 85 GLY A N 1
ATOM 630 C CA . GLY A 1 85 ? 5.805 -4.504 9.723 1.00 82.75 85 GLY A CA 1
ATOM 631 C C . GLY A 1 85 ? 4.334 -4.474 10.121 1.00 82.75 85 GLY A C 1
ATOM 632 O O . GLY A 1 85 ? 3.457 -5.028 9.449 1.00 82.75 85 GLY A O 1
ATOM 633 N N . SER A 1 86 ? 4.080 -3.794 11.231 1.00 87.38 86 SER A N 1
ATOM 634 C CA . SER A 1 86 ? 2.743 -3.578 11.761 1.00 87.38 86 SER A CA 1
ATOM 635 C C . SER A 1 86 ? 2.568 -2.135 12.200 1.00 87.38 86 SER A C 1
ATOM 637 O O . SER A 1 86 ? 3.511 -1.528 12.712 1.00 87.38 86 SER A O 1
ATOM 639 N N . VAL A 1 87 ? 1.354 -1.618 12.064 1.00 89.50 87 VAL A N 1
ATOM 640 C CA . VAL A 1 87 ? 0.973 -0.270 12.496 1.00 89.50 87 VAL A CA 1
ATOM 641 C C . VAL A 1 87 ? -0.351 -0.308 13.240 1.00 89.50 87 VAL A C 1
ATOM 643 O O . VAL A 1 87 ? -1.190 -1.181 13.007 1.00 89.50 87 VAL A O 1
ATOM 646 N N . ASN A 1 88 ? -0.529 0.657 14.136 1.00 90.88 88 ASN A N 1
ATOM 647 C CA . ASN A 1 88 ? -1.806 0.894 14.789 1.00 90.88 88 ASN A CA 1
ATOM 648 C C . ASN A 1 88 ? -2.638 1.837 13.927 1.00 90.88 88 ASN A C 1
ATOM 650 O O . ASN A 1 88 ? -2.135 2.860 13.468 1.00 90.88 88 ASN A O 1
ATOM 654 N N . VAL A 1 89 ? -3.907 1.499 13.753 1.00 88.06 89 VAL A N 1
ATOM 655 C CA . VAL A 1 89 ? -4.888 2.288 13.013 1.00 88.06 89 VAL A CA 1
ATOM 656 C C . VAL A 1 89 ? -5.968 2.753 13.991 1.00 88.06 89 VAL A C 1
ATOM 658 O O . VAL A 1 89 ? -6.436 1.940 14.797 1.00 88.06 89 VAL A O 1
ATOM 661 N N . PRO A 1 90 ? -6.381 4.034 13.955 1.00 88.38 90 PRO A N 1
ATOM 662 C CA . PRO A 1 90 ? -7.502 4.504 14.759 1.00 88.38 90 PRO A CA 1
ATOM 663 C C . PRO A 1 90 ? -8.763 3.673 14.475 1.00 88.38 90 PRO A C 1
ATOM 665 O O . PRO A 1 90 ? -9.132 3.468 13.318 1.00 88.38 90 PRO A O 1
ATOM 668 N N . ALA A 1 91 ? -9.425 3.193 15.529 1.00 86.12 91 ALA A N 1
ATOM 669 C CA . ALA A 1 91 ? -10.686 2.468 15.395 1.00 86.12 91 ALA A CA 1
ATOM 670 C C . ALA A 1 91 ? -11.779 3.361 14.789 1.00 86.12 91 ALA A C 1
ATOM 672 O O . ALA A 1 91 ? -11.729 4.587 14.913 1.00 86.12 91 ALA A O 1
ATOM 673 N N . ASP A 1 92 ? -12.749 2.738 14.114 1.00 81.56 92 ASP A N 1
ATOM 674 C CA . ASP A 1 92 ? -13.929 3.390 13.523 1.00 81.56 92 ASP A CA 1
ATOM 675 C C . ASP A 1 92 ? -13.621 4.530 12.527 1.00 81.56 92 ASP A C 1
ATOM 677 O O . ASP A 1 92 ? -14.518 5.252 12.087 1.00 81.56 92 ASP A O 1
ATOM 681 N N . THR A 1 93 ? -12.357 4.683 12.125 1.00 87.12 93 THR A N 1
ATOM 682 C CA . THR A 1 93 ? -11.932 5.625 11.092 1.00 87.12 93 THR A CA 1
ATOM 683 C C . THR A 1 93 ? -11.867 4.889 9.766 1.00 87.12 93 THR A C 1
ATOM 685 O O . THR A 1 93 ? -11.250 3.827 9.672 1.00 87.12 93 THR A O 1
ATOM 688 N N . LYS A 1 94 ? -12.525 5.444 8.743 1.00 89.25 94 LYS A N 1
ATOM 689 C CA . LYS A 1 94 ? -12.436 4.911 7.386 1.00 89.25 94 LYS A CA 1
ATOM 690 C C . LYS A 1 94 ? -11.091 5.285 6.763 1.00 89.25 94 LYS A C 1
ATOM 692 O O . LYS A 1 94 ? -10.669 6.440 6.865 1.00 89.25 94 LYS A O 1
ATOM 697 N N . PHE A 1 95 ? -10.450 4.335 6.096 1.00 88.62 95 PHE A N 1
ATOM 698 C CA . PHE A 1 95 ? -9.161 4.535 5.443 1.00 88.62 95 PHE A CA 1
ATOM 699 C C . PHE A 1 95 ? -9.049 3.804 4.105 1.00 88.62 95 PHE A C 1
ATOM 701 O O . PHE A 1 95 ? -9.657 2.755 3.906 1.00 88.62 95 PHE A O 1
ATOM 708 N N . ASP A 1 96 ? -8.205 4.334 3.227 1.00 87.25 96 ASP A N 1
ATOM 709 C CA . ASP A 1 96 ? -7.781 3.691 1.986 1.00 87.25 96 ASP A CA 1
ATOM 710 C C . ASP A 1 96 ? -6.339 3.188 2.145 1.00 87.25 96 ASP A C 1
ATOM 712 O O . ASP A 1 96 ? -5.531 3.781 2.866 1.00 87.25 96 ASP A O 1
ATOM 716 N N . ILE A 1 97 ? -6.005 2.074 1.494 1.00 87.50 97 ILE A N 1
ATOM 717 C CA . ILE A 1 97 ? -4.660 1.490 1.531 1.00 87.50 97 ILE A CA 1
ATOM 718 C C . ILE A 1 97 ? -3.969 1.820 0.213 1.00 87.50 97 ILE A C 1
ATOM 720 O O . ILE A 1 97 ? -4.445 1.446 -0.857 1.00 87.50 97 ILE A O 1
ATOM 724 N N . VAL A 1 98 ? -2.820 2.486 0.284 1.00 85.94 98 VAL A N 1
ATOM 725 C CA . VAL A 1 98 ? -2.033 2.883 -0.885 1.00 85.94 98 VAL A CA 1
ATOM 726 C C . VAL A 1 98 ? -0.702 2.146 -0.874 1.00 85.94 98 VAL A C 1
ATOM 728 O O . VAL A 1 98 ? 0.132 2.324 0.012 1.00 85.94 98 VAL A O 1
ATOM 731 N N . VAL A 1 99 ? -0.493 1.313 -1.884 1.00 85.94 99 VAL A N 1
ATOM 732 C CA . VAL A 1 99 ? 0.705 0.490 -2.051 1.00 85.94 99 VAL A CA 1
ATOM 733 C C . VAL A 1 99 ? 1.629 1.195 -3.031 1.00 85.94 99 VAL A C 1
ATOM 735 O O . VAL A 1 99 ? 1.326 1.253 -4.221 1.00 85.94 99 VAL A O 1
ATOM 738 N N . ALA A 1 100 ? 2.754 1.721 -2.553 1.00 83.88 100 ALA A N 1
ATOM 739 C CA . ALA A 1 100 ? 3.771 2.326 -3.404 1.00 83.88 100 ALA A CA 1
ATOM 740 C C . ALA A 1 100 ? 4.808 1.283 -3.821 1.00 83.88 100 ALA A C 1
ATOM 742 O O . ALA A 1 100 ? 5.331 0.535 -2.990 1.00 83.88 100 ALA A O 1
ATOM 743 N N . PHE A 1 101 ? 5.131 1.241 -5.110 1.00 82.56 101 PHE A N 1
ATOM 744 C CA . PHE A 1 101 ? 6.086 0.288 -5.653 1.00 82.56 101 PHE A CA 1
ATOM 745 C C . PHE A 1 101 ? 6.884 0.867 -6.820 1.00 82.56 101 PHE A C 1
ATOM 747 O O . PHE A 1 101 ? 6.444 1.751 -7.556 1.00 82.56 101 PHE A O 1
ATOM 754 N N . LYS A 1 102 ? 8.080 0.314 -7.000 1.00 82.38 102 LYS A N 1
ATOM 755 C CA . LYS A 1 102 ? 9.000 0.628 -8.087 1.00 82.38 102 LYS A CA 1
ATOM 756 C C . LYS A 1 102 ? 9.077 -0.543 -9.054 1.00 82.38 102 LYS A C 1
ATOM 758 O O . LYS A 1 102 ? 9.149 -1.694 -8.628 1.00 82.38 102 LYS A O 1
ATOM 763 N N . VAL A 1 103 ? 9.116 -0.245 -10.347 1.00 81.50 103 VAL A N 1
ATOM 764 C CA . VAL A 1 103 ? 9.241 -1.218 -11.433 1.00 81.50 103 VAL A CA 1
ATOM 765 C C . VAL A 1 103 ? 10.390 -0.814 -12.351 1.00 81.50 103 VAL A C 1
ATOM 767 O O . VAL A 1 103 ? 10.518 0.353 -12.698 1.00 81.50 103 VAL A O 1
ATOM 770 N N . HIS A 1 104 ? 11.215 -1.763 -12.777 1.00 82.38 104 HIS A N 1
ATOM 771 C CA . HIS A 1 104 ? 12.370 -1.568 -13.645 1.00 82.38 104 HIS A CA 1
ATOM 772 C C . HIS A 1 104 ? 12.187 -2.324 -14.968 1.00 82.38 104 HIS A C 1
ATOM 774 O O . HIS A 1 104 ? 11.727 -3.462 -15.002 1.00 82.38 104 HIS A O 1
ATOM 780 N N . SER A 1 105 ? 12.614 -1.714 -16.069 1.00 79.81 105 SER A N 1
ATOM 781 C CA . SER A 1 105 ? 12.641 -2.245 -17.444 1.00 79.81 105 SER A CA 1
ATOM 782 C C . SER A 1 105 ? 13.431 -3.554 -17.612 1.00 79.81 105 SER A C 1
ATOM 784 O O . SER A 1 105 ? 13.301 -4.252 -18.618 1.00 79.81 105 SER A O 1
ATOM 786 N N . SER A 1 106 ? 14.262 -3.920 -16.632 1.00 77.81 106 SER A N 1
ATOM 787 C CA . SER A 1 106 ? 14.902 -5.241 -16.588 1.00 77.81 106 SER A CA 1
ATOM 788 C C . SER A 1 106 ? 13.892 -6.357 -16.281 1.00 77.81 106 SER A C 1
ATOM 790 O O . SER A 1 106 ? 14.119 -7.501 -16.679 1.00 77.81 106 SER A O 1
ATOM 792 N N . GLN A 1 107 ? 12.773 -6.023 -15.627 1.00 75.06 107 GLN A N 1
ATOM 793 C CA . GLN A 1 107 ? 11.765 -6.945 -15.094 1.00 75.06 107 GLN A CA 1
ATOM 794 C C . GLN A 1 107 ? 10.392 -6.825 -15.781 1.00 75.06 107 GLN A C 1
ATOM 796 O O . GLN A 1 107 ? 9.603 -7.761 -15.685 1.00 75.06 107 GLN A O 1
ATOM 801 N N . VAL A 1 108 ? 10.124 -5.735 -16.510 1.00 74.06 108 VAL A N 1
ATOM 802 C CA . VAL A 1 108 ? 8.888 -5.537 -17.295 1.00 74.06 108 VAL A CA 1
ATOM 803 C C . VAL A 1 108 ? 9.176 -5.029 -18.708 1.00 74.06 108 VAL A C 1
ATOM 805 O O . VAL A 1 108 ? 10.224 -4.426 -18.935 1.00 74.06 108 VAL A O 1
ATOM 808 N N . TYR A 1 109 ? 8.255 -5.260 -19.656 1.00 70.94 109 TYR A N 1
ATOM 809 C CA . TYR A 1 109 ? 8.406 -4.805 -21.050 1.00 70.94 109 TYR A CA 1
ATOM 810 C C . TYR A 1 109 ? 8.550 -3.281 -21.155 1.00 70.94 109 TYR A C 1
ATOM 812 O O . TYR A 1 109 ? 9.462 -2.781 -21.811 1.00 70.94 109 TYR A O 1
ATOM 820 N N . ASP A 1 110 ? 7.660 -2.555 -20.480 1.00 75.38 110 ASP A N 1
ATOM 821 C CA . ASP A 1 110 ? 7.661 -1.098 -20.415 1.00 75.38 110 ASP A CA 1
ATOM 822 C C . ASP A 1 110 ? 7.224 -0.653 -19.006 1.00 75.38 110 ASP A C 1
ATOM 824 O O . ASP A 1 110 ? 6.059 -0.860 -18.648 1.00 75.38 110 ASP A O 1
ATOM 828 N N . PRO A 1 111 ? 8.127 -0.066 -18.191 1.00 72.62 111 PRO A N 1
ATOM 829 C CA . PRO A 1 111 ? 7.815 0.381 -16.834 1.00 72.62 111 PRO A CA 1
ATOM 830 C C . PRO A 1 111 ? 6.927 1.633 -16.797 1.00 72.62 111 PRO A C 1
ATOM 832 O O . PRO A 1 111 ? 6.566 2.072 -15.7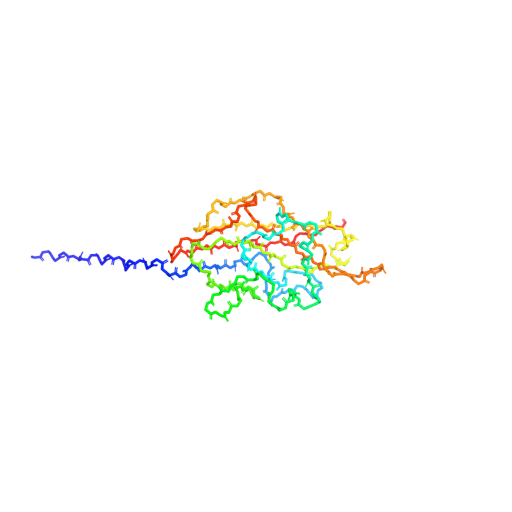07 1.00 72.62 111 PRO A O 1
ATOM 835 N N . THR A 1 112 ? 6.587 2.208 -17.958 1.00 73.12 112 THR A N 1
ATOM 836 C CA . THR A 1 112 ? 5.687 3.363 -18.100 1.00 73.12 112 THR A CA 1
ATOM 837 C C . THR A 1 112 ? 4.228 2.972 -18.361 1.00 73.12 112 THR A C 1
ATOM 839 O O . THR A 1 112 ? 3.358 3.839 -18.347 1.00 73.12 112 THR A O 1
ATOM 842 N N . GLN A 1 113 ? 3.935 1.681 -18.556 1.00 74.19 113 GLN A N 1
ATOM 843 C CA . GLN A 1 113 ? 2.584 1.188 -18.838 1.00 74.19 113 GLN A CA 1
ATOM 844 C C . GLN A 1 113 ? 2.056 0.324 -17.691 1.00 74.19 113 GLN A C 1
ATOM 846 O O . GLN A 1 113 ? 2.654 -0.701 -17.368 1.00 74.19 113 GLN A O 1
ATOM 851 N N . THR A 1 114 ? 0.900 0.702 -17.136 1.00 72.44 114 THR A N 1
ATOM 852 C CA . THR A 1 114 ? 0.180 -0.043 -16.082 1.00 72.44 114 THR A CA 1
ATOM 853 C C . THR A 1 114 ? -0.109 -1.485 -16.466 1.00 72.44 114 THR A C 1
ATOM 855 O O . THR A 1 114 ? -0.078 -2.371 -15.621 1.00 72.44 114 THR A O 1
ATOM 858 N N . ASP A 1 115 ? -0.315 -1.734 -17.756 1.00 75.06 115 ASP A N 1
ATOM 859 C CA .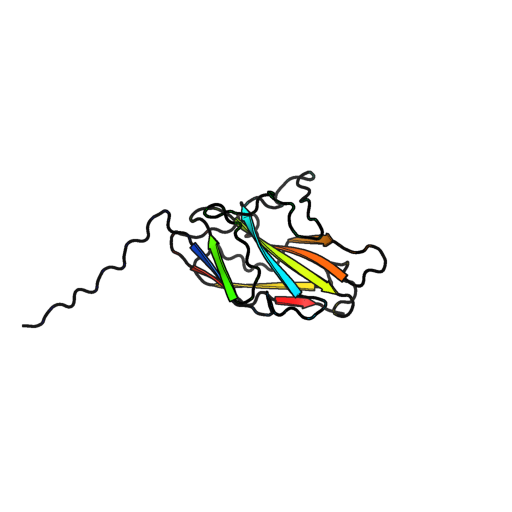 ASP A 1 115 ? -0.672 -3.040 -18.305 1.00 75.06 115 ASP A CA 1
ATOM 860 C C . ASP A 1 115 ? 0.518 -4.011 -18.377 1.00 75.06 115 ASP A C 1
ATOM 862 O O . ASP A 1 115 ? 0.434 -5.016 -19.077 1.00 75.06 115 ASP A O 1
ATOM 866 N N . ASN A 1 116 ? 1.637 -3.721 -17.704 1.00 71.50 116 ASN A N 1
ATOM 867 C CA . ASN A 1 116 ? 2.800 -4.609 -17.601 1.00 71.50 116 ASN A CA 1
ATOM 868 C C . ASN A 1 116 ? 3.068 -5.122 -16.186 1.00 71.50 116 ASN A C 1
ATOM 870 O O . ASN A 1 116 ? 4.025 -5.876 -15.977 1.00 71.50 116 ASN A O 1
ATOM 874 N N . PHE A 1 117 ? 2.258 -4.710 -15.213 1.00 75.94 117 PHE A N 1
ATOM 875 C CA . PHE A 1 117 ? 2.376 -5.167 -13.841 1.00 75.94 117 PHE A CA 1
ATOM 876 C C . PHE A 1 117 ? 1.024 -5.209 -13.133 1.00 75.94 117 PHE A C 1
ATOM 878 O O . PHE A 1 117 ? 0.053 -4.577 -13.531 1.00 75.94 117 PHE A O 1
ATOM 885 N N . ARG A 1 118 ? 0.955 -6.002 -12.067 1.00 77.62 118 ARG A N 1
ATOM 886 C CA . ARG A 1 118 ? -0.246 -6.200 -11.259 1.00 77.62 118 ARG A CA 1
ATOM 887 C C . ARG A 1 118 ? 0.136 -6.358 -9.798 1.00 77.62 118 ARG A C 1
ATOM 889 O O . ARG A 1 118 ? 1.092 -7.065 -9.492 1.00 77.62 118 ARG A O 1
ATOM 896 N N . ILE A 1 119 ? -0.652 -5.753 -8.915 1.00 78.25 119 ILE A N 1
ATOM 897 C CA . ILE A 1 119 ? -0.619 -6.042 -7.482 1.00 78.25 119 ILE A CA 1
ATOM 898 C C . ILE A 1 119 ? -1.708 -7.071 -7.170 1.00 78.25 119 ILE A C 1
ATOM 900 O O . ILE A 1 119 ? -2.860 -6.909 -7.571 1.00 78.25 119 ILE A O 1
ATOM 904 N N . GLU A 1 120 ? -1.343 -8.137 -6.467 1.00 78.88 120 GLU A N 1
ATOM 905 C CA . GLU A 1 120 ? -2.296 -9.023 -5.795 1.00 78.88 120 GLU A CA 1
ATOM 906 C C . GLU A 1 120 ? -2.111 -8.907 -4.286 1.00 78.88 120 GLU A C 1
ATOM 908 O O . GLU A 1 120 ? -1.019 -8.602 -3.815 1.00 78.88 120 GLU A O 1
ATOM 913 N N . TYR A 1 121 ? -3.184 -9.138 -3.539 1.00 79.31 121 TYR A N 1
ATOM 914 C CA . TYR A 1 121 ? -3.211 -9.116 -2.083 1.00 79.31 121 TYR A CA 1
ATOM 915 C C . TYR A 1 121 ? -4.339 -10.026 -1.595 1.00 79.31 121 TYR A C 1
ATOM 917 O O . TYR A 1 121 ? -5.288 -10.315 -2.327 1.00 79.31 121 TYR A O 1
ATOM 925 N N . ILE A 1 122 ? -4.233 -10.482 -0.353 1.00 78.88 122 ILE A N 1
ATOM 926 C CA . ILE A 1 122 ? -5.283 -11.218 0.343 1.00 78.88 122 ILE A CA 1
ATOM 927 C C . ILE A 1 122 ? -5.451 -10.574 1.710 1.00 78.88 122 ILE A C 1
ATOM 929 O O . ILE A 1 122 ? -4.503 -10.504 2.486 1.00 78.88 122 ILE A O 1
ATOM 933 N N . PHE A 1 123 ? -6.660 -10.124 2.026 1.00 80.69 123 PHE A N 1
ATOM 934 C CA . PHE A 1 123 ? -6.965 -9.685 3.380 1.00 80.69 123 PHE A CA 1
ATOM 935 C C . PHE A 1 123 ? -7.402 -10.863 4.245 1.00 80.69 123 PHE A C 1
ATOM 937 O O . PHE A 1 123 ? -8.161 -11.735 3.814 1.00 80.69 123 PHE A O 1
ATOM 944 N N . SER A 1 124 ? -6.958 -10.862 5.495 1.00 82.50 124 SER A N 1
ATOM 945 C CA . SER A 1 124 ? -7.428 -11.780 6.525 1.00 82.50 124 SER A CA 1
ATOM 946 C C . SER A 1 124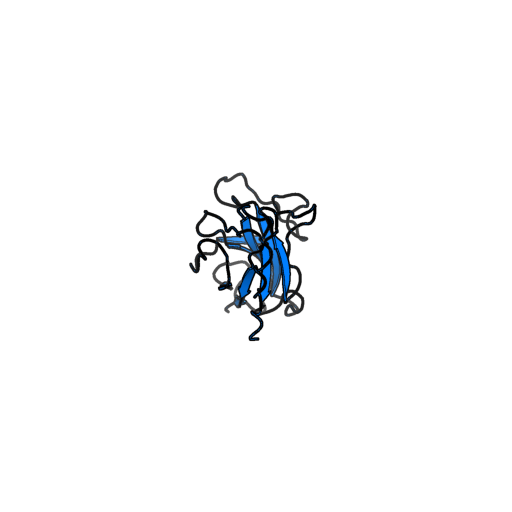 ? -7.683 -11.030 7.838 1.00 82.50 124 SER A C 1
ATOM 948 O O . SER A 1 124 ? -7.169 -9.937 8.067 1.00 82.50 124 SER A O 1
ATOM 950 N N . GLY A 1 125 ? -8.524 -11.591 8.709 1.00 81.62 125 GLY A N 1
ATOM 951 C CA . GLY A 1 125 ? -8.896 -10.954 9.977 1.00 81.62 125 GLY A CA 1
ATOM 952 C C . GLY A 1 125 ? -10.094 -10.003 9.873 1.00 81.62 125 GLY A C 1
ATOM 953 O O . GLY A 1 125 ? -10.996 -10.211 9.065 1.00 81.62 125 GLY A O 1
ATOM 954 N N . ALA A 1 126 ? -10.144 -9.016 10.765 1.00 78.75 126 ALA A N 1
ATOM 955 C CA . ALA A 1 126 ? -11.334 -8.218 11.060 1.00 78.75 126 ALA A CA 1
ATOM 956 C C . ALA A 1 126 ? -11.352 -6.859 10.333 1.00 78.75 126 ALA A C 1
ATOM 958 O O . ALA A 1 126 ? -11.396 -5.815 10.978 1.00 78.75 126 ALA A O 1
ATOM 959 N N . ILE A 1 127 ? -11.318 -6.877 8.999 1.00 80.62 127 ILE A N 1
ATOM 960 C CA . ILE A 1 127 ? -11.485 -5.684 8.152 1.00 80.62 127 ILE A CA 1
ATOM 961 C C . ILE A 1 127 ? -12.917 -5.609 7.609 1.00 80.62 127 ILE A C 1
ATOM 963 O O . ILE A 1 127 ? -13.502 -6.644 7.275 1.00 80.62 127 ILE A O 1
ATOM 967 N N . SER A 1 128 ? -13.507 -4.409 7.545 1.00 74.06 128 SER A N 1
ATOM 968 C CA . SER A 1 128 ? -14.833 -4.244 6.934 1.00 74.06 128 SER A CA 1
ATOM 969 C C . SER A 1 128 ? -14.802 -4.597 5.451 1.00 74.06 128 SER A C 1
ATOM 971 O O . SER A 1 128 ? -13.865 -4.193 4.766 1.00 74.06 128 SER A O 1
ATOM 973 N N . ASP A 1 129 ? -15.835 -5.321 5.003 1.00 64.94 129 ASP A N 1
ATOM 974 C CA . ASP A 1 129 ? -16.118 -5.684 3.610 1.00 64.94 129 ASP A CA 1
ATOM 975 C C . ASP A 1 129 ? -14.845 -5.888 2.783 1.00 64.94 129 ASP A C 1
ATOM 977 O O . ASP A 1 129 ? -14.506 -5.065 1.949 1.00 64.94 129 ASP A O 1
ATOM 981 N N . ALA A 1 130 ? -14.096 -6.962 3.064 1.00 61.88 130 ALA A N 1
ATOM 982 C CA . ALA A 1 130 ? -12.860 -7.265 2.348 1.00 61.88 130 ALA A CA 1
ATOM 983 C C . ALA A 1 130 ? -13.133 -7.397 0.842 1.00 61.88 130 ALA A C 1
ATOM 985 O O . ALA A 1 130 ? -13.525 -8.464 0.354 1.00 61.88 130 ALA A O 1
ATOM 986 N N . ASP A 1 131 ? -12.939 -6.301 0.116 1.00 58.03 131 ASP A N 1
ATOM 987 C CA . ASP A 1 131 ? -13.052 -6.297 -1.322 1.00 58.03 131 ASP A CA 1
ATOM 988 C C . ASP A 1 131 ? -11.861 -7.053 -1.913 1.00 58.03 131 ASP A C 1
ATOM 990 O O . ASP A 1 131 ? -10.723 -6.582 -1.955 1.00 58.03 131 ASP A O 1
ATOM 994 N N . ASN A 1 132 ? -12.145 -8.280 -2.343 1.00 54.62 132 ASN A N 1
ATOM 995 C CA . ASN A 1 132 ? -11.217 -9.121 -3.087 1.00 54.62 132 ASN A CA 1
ATOM 996 C C . ASN A 1 132 ? -11.357 -8.900 -4.603 1.00 54.62 132 ASN A C 1
ATOM 998 O O . ASN A 1 132 ? -10.966 -9.770 -5.390 1.00 54.62 132 ASN A O 1
ATOM 1002 N N . THR A 1 133 ? -11.974 -7.798 -5.045 1.00 52.50 133 THR A N 1
ATOM 1003 C CA . THR A 1 133 ? -11.989 -7.449 -6.462 1.00 52.50 133 THR A CA 1
ATOM 1004 C C . THR A 1 133 ? -10.575 -7.140 -6.944 1.00 52.50 133 THR A C 1
ATOM 1006 O O . THR A 1 133 ? -9.702 -6.669 -6.222 1.00 52.50 133 THR A O 1
ATOM 1009 N N . THR A 1 134 ? -10.322 -7.459 -8.208 1.00 51.38 134 THR A N 1
ATOM 1010 C CA . THR A 1 134 ? -9.022 -7.261 -8.859 1.00 51.38 134 THR A CA 1
ATOM 1011 C C . THR A 1 134 ? -8.845 -5.845 -9.415 1.00 51.38 134 THR A C 1
ATOM 1013 O O . THR A 1 134 ? -7.890 -5.604 -10.152 1.00 51.38 134 THR A O 1
ATOM 1016 N N . SER A 1 135 ? -9.791 -4.941 -9.149 1.00 52.09 135 SER A N 1
ATOM 1017 C CA . SER A 1 135 ? -9.857 -3.607 -9.746 1.00 52.09 135 SER A CA 1
ATOM 1018 C C . SER A 1 135 ? -9.099 -2.616 -8.873 1.00 52.09 135 SER A C 1
ATOM 1020 O O . SER A 1 135 ? -9.667 -1.974 -8.000 1.00 52.09 135 SER A O 1
ATOM 1022 N N . VAL A 1 136 ? -7.795 -2.522 -9.105 1.00 66.69 136 VAL A N 1
ATOM 1023 C CA . VAL A 1 136 ? -6.912 -1.591 -8.402 1.00 66.69 136 VAL A CA 1
ATOM 1024 C C . VAL A 1 136 ? -6.743 -0.342 -9.259 1.00 66.69 136 VAL A C 1
ATOM 1026 O O . VAL A 1 136 ? -6.314 -0.441 -10.409 1.00 66.69 136 VAL A O 1
ATOM 1029 N N . ASN A 1 137 ? -7.052 0.834 -8.709 1.00 70.19 137 ASN A N 1
ATOM 1030 C CA . ASN A 1 137 ? -6.711 2.096 -9.363 1.00 70.19 137 ASN A CA 1
ATOM 1031 C C . ASN A 1 137 ? -5.196 2.301 -9.263 1.00 70.19 137 ASN A C 1
ATOM 1033 O O . ASN A 1 137 ? -4.634 2.278 -8.165 1.00 70.19 137 ASN A O 1
ATOM 1037 N N . MET A 1 138 ? -4.528 2.461 -10.406 1.00 74.06 138 MET A N 1
ATOM 1038 C CA . MET A 1 138 ? -3.071 2.549 -10.482 1.00 74.06 138 MET A CA 1
ATOM 1039 C C . MET A 1 138 ? -2.635 3.860 -11.126 1.00 74.06 138 MET A C 1
ATOM 1041 O O . MET A 1 138 ? -3.097 4.207 -12.211 1.00 74.06 138 MET A O 1
ATOM 1045 N N . PHE A 1 139 ? -1.707 4.561 -10.476 1.00 72.19 139 PHE A N 1
ATOM 1046 C CA . PHE A 1 139 ? -1.232 5.873 -10.916 1.00 72.19 139 PHE A CA 1
ATOM 1047 C C . PHE A 1 139 ? 0.295 5.893 -10.987 1.00 72.19 139 PHE A C 1
ATOM 1049 O O . PHE A 1 139 ? 0.966 5.460 -10.048 1.00 72.19 139 PHE A O 1
ATOM 1056 N N . CYS A 1 140 ? 0.850 6.392 -12.096 1.00 69.25 140 CYS A N 1
ATOM 1057 C CA . CYS A 1 140 ? 2.280 6.690 -12.202 1.00 69.25 140 CYS A CA 1
ATOM 1058 C C . CYS A 1 140 ? 2.528 8.025 -11.524 1.00 69.25 140 CYS A C 1
ATOM 1060 O O . CYS A 1 140 ? 1.842 8.993 -11.847 1.00 69.25 140 CYS A O 1
ATOM 1062 N N . PHE A 1 141 ? 3.535 8.108 -10.664 1.00 70.56 141 PHE A N 1
ATOM 1063 C CA . PHE A 1 141 ? 3.841 9.373 -9.998 1.00 70.56 141 PHE A CA 1
ATOM 1064 C C . PHE A 1 141 ? 5.288 9.829 -10.175 1.00 70.56 141 PHE A C 1
ATOM 1066 O O . PHE A 1 141 ? 5.577 11.009 -10.014 1.00 70.56 141 PHE A O 1
ATOM 1073 N N . ASP A 1 142 ? 6.199 8.927 -10.537 1.00 69.12 142 ASP A N 1
ATOM 1074 C CA . ASP A 1 142 ? 7.577 9.292 -10.851 1.00 69.12 142 ASP A CA 1
ATOM 1075 C C . ASP A 1 142 ? 8.117 8.352 -11.932 1.00 69.12 142 ASP A C 1
ATOM 1077 O O . ASP A 1 142 ? 8.155 7.131 -11.771 1.00 69.12 142 ASP A O 1
ATOM 1081 N N . ASN A 1 143 ? 8.491 8.929 -13.067 1.00 65.81 143 ASN A N 1
ATOM 1082 C CA . ASN A 1 143 ? 9.222 8.249 -14.119 1.00 65.81 143 ASN A CA 1
ATOM 1083 C C . ASN A 1 143 ? 10.251 9.236 -14.694 1.00 65.81 143 ASN A C 1
ATOM 1085 O O . ASN A 1 143 ? 9.981 10.420 -14.871 1.00 65.81 143 ASN A O 1
ATOM 1089 N N . ASP A 1 144 ? 11.458 8.762 -14.984 1.00 57.25 144 ASP A N 1
ATOM 1090 C CA . ASP A 1 144 ? 12.580 9.548 -15.533 1.00 57.25 144 ASP A CA 1
ATOM 1091 C C . ASP A 1 144 ? 12.370 9.996 -17.012 1.00 57.25 144 ASP A C 1
ATOM 1093 O O . ASP A 1 144 ? 13.317 10.183 -17.773 1.00 57.25 144 ASP A O 1
ATOM 1097 N N . GLY A 1 145 ? 11.119 10.114 -17.483 1.00 55.78 145 GLY A N 1
ATOM 1098 C CA . GLY A 1 145 ? 10.785 10.500 -18.858 1.00 55.78 145 GLY A CA 1
ATOM 1099 C C . GLY A 1 145 ? 11.155 9.464 -19.936 1.00 55.78 145 GLY A C 1
ATOM 1100 O O . GLY A 1 145 ? 11.313 8.271 -19.676 1.00 55.78 145 GLY A O 1
ATOM 1101 N N . THR A 1 146 ? 11.241 9.897 -21.201 1.00 50.25 146 THR A N 1
ATOM 1102 C CA . THR A 1 146 ? 11.505 9.005 -22.350 1.00 50.25 146 THR A CA 1
ATOM 1103 C C . THR A 1 146 ? 12.902 8.383 -22.277 1.00 50.25 146 THR A C 1
ATOM 1105 O O . THR A 1 146 ? 13.895 9.106 -22.341 1.00 50.25 146 THR A O 1
ATOM 1108 N N . GLY A 1 147 ? 12.980 7.048 -22.225 1.00 57.94 147 GLY A N 1
ATOM 1109 C CA . GLY A 1 147 ? 14.235 6.303 -22.029 1.00 57.94 147 GLY A CA 1
ATOM 1110 C C . GLY A 1 147 ? 14.424 5.756 -20.608 1.00 57.94 147 GLY A C 1
ATOM 1111 O O . GLY A 1 147 ? 15.515 5.307 -20.265 1.00 57.94 147 GLY A O 1
ATOM 1112 N N . THR A 1 148 ? 13.364 5.787 -19.800 1.00 64.12 148 THR A N 1
ATOM 1113 C CA . THR A 1 148 ? 13.314 5.298 -18.424 1.00 64.12 148 THR A CA 1
ATOM 1114 C C . THR A 1 148 ? 13.691 3.835 -18.299 1.00 64.12 148 THR A C 1
ATOM 1116 O O . THR A 1 148 ? 13.088 2.963 -18.924 1.00 64.12 148 THR A O 1
ATOM 1119 N N . THR A 1 149 ? 14.629 3.542 -17.398 1.00 79.31 149 THR A N 1
ATOM 1120 C CA . THR A 1 149 ? 14.848 2.163 -16.965 1.00 79.31 149 THR A CA 1
ATOM 1121 C C . THR A 1 149 ? 13.933 1.771 -15.814 1.00 79.31 149 THR A C 1
ATOM 1123 O O . THR A 1 149 ? 13.906 0.593 -15.488 1.00 79.31 149 THR A O 1
ATOM 1126 N N . TRP A 1 150 ? 13.168 2.696 -15.225 1.00 80.75 150 TRP A N 1
ATOM 1127 C CA . TRP A 1 150 ? 12.247 2.435 -14.118 1.00 80.75 150 TRP A CA 1
ATOM 1128 C C . TRP A 1 150 ? 11.048 3.394 -14.089 1.00 80.75 150 TRP A C 1
ATOM 1130 O O . TRP A 1 150 ? 11.088 4.458 -14.699 1.00 80.75 150 TRP A O 1
ATOM 1140 N N . GLY A 1 151 ? 10.006 3.016 -13.351 1.00 79.62 151 GLY A N 1
ATOM 1141 C CA . GLY A 1 151 ? 8.851 3.842 -13.007 1.00 79.62 151 GLY A CA 1
ATOM 1142 C C . GLY A 1 151 ? 8.370 3.525 -11.592 1.00 79.62 151 GLY A C 1
ATOM 1143 O O . GLY A 1 151 ? 8.538 2.401 -11.109 1.00 79.62 151 GLY A O 1
ATOM 1144 N N . ARG A 1 152 ? 7.808 4.519 -10.911 1.00 81.81 152 ARG A N 1
ATOM 1145 C CA . ARG A 1 152 ? 7.178 4.380 -9.601 1.00 81.81 152 ARG A CA 1
ATOM 1146 C C . ARG A 1 152 ? 5.695 4.671 -9.683 1.00 81.81 152 ARG A C 1
ATOM 1148 O O . ARG A 1 152 ? 5.243 5.607 -10.349 1.00 81.81 152 ARG A O 1
ATOM 1155 N N . TRP A 1 153 ? 4.969 3.839 -8.964 1.00 82.44 153 TRP A N 1
ATOM 1156 C CA . TRP A 1 153 ? 3.543 3.686 -9.104 1.00 82.44 153 TRP A CA 1
ATOM 1157 C C . TRP A 1 153 ? 2.908 3.495 -7.743 1.00 82.44 153 TRP A C 1
ATOM 1159 O O . TRP A 1 153 ? 3.518 2.942 -6.825 1.00 82.44 153 TRP A O 1
ATOM 1169 N N . VAL A 1 154 ? 1.660 3.927 -7.637 1.00 82.06 154 VAL A N 1
ATOM 1170 C CA . VAL A 1 154 ? 0.796 3.566 -6.522 1.00 82.06 154 VAL A CA 1
ATOM 1171 C C . VAL A 1 154 ? -0.351 2.701 -7.001 1.00 82.06 154 VAL A C 1
ATOM 1173 O O . VAL A 1 154 ? -0.871 2.891 -8.098 1.00 82.06 154 VAL A O 1
ATOM 1176 N N . ALA A 1 155 ? -0.739 1.763 -6.151 1.00 83.00 155 ALA A N 1
ATOM 1177 C CA . ALA A 1 155 ? -1.947 0.967 -6.252 1.00 83.00 155 ALA A CA 1
ATOM 1178 C C . ALA A 1 155 ? -2.859 1.341 -5.080 1.00 83.00 155 ALA A C 1
ATOM 1180 O O . ALA A 1 155 ? -2.455 1.214 -3.924 1.00 83.00 155 ALA A O 1
ATOM 1181 N N . VAL A 1 156 ? -4.067 1.809 -5.379 1.00 83.69 156 VAL A N 1
ATOM 1182 C CA . VAL A 1 156 ? -5.056 2.204 -4.373 1.00 83.69 156 VAL A CA 1
ATOM 1183 C C . VAL A 1 156 ? -6.043 1.071 -4.167 1.00 83.69 156 VAL A C 1
ATOM 1185 O O . VAL A 1 156 ? -6.686 0.613 -5.112 1.00 83.69 156 VAL A O 1
ATOM 1188 N N . LEU A 1 157 ? -6.174 0.650 -2.916 1.00 84.88 157 LEU A N 1
ATOM 1189 C CA . LEU A 1 157 ? -7.195 -0.269 -2.447 1.00 84.88 157 LEU A CA 1
ATOM 1190 C C . LEU A 1 157 ? -8.155 0.568 -1.594 1.00 84.88 157 LEU A C 1
ATOM 1192 O O . LEU A 1 157 ? -7.769 1.029 -0.522 1.00 84.88 157 LEU A O 1
ATOM 1196 N N . ASN A 1 158 ? -9.380 0.784 -2.065 1.00 81.06 158 ASN A N 1
ATOM 1197 C CA . ASN A 1 158 ? -10.358 1.673 -1.420 1.00 81.06 158 ASN A CA 1
ATOM 1198 C C . ASN A 1 158 ? -11.718 0.997 -1.171 1.00 81.06 158 ASN A C 1
ATOM 1200 O O . ASN A 1 158 ? -12.718 1.688 -0.998 1.00 81.06 158 ASN A O 1
ATOM 1204 N N . ASN A 1 159 ? -11.778 -0.342 -1.176 1.00 81.94 159 ASN A N 1
ATOM 1205 C CA . ASN A 1 159 ? -13.014 -1.099 -0.945 1.00 81.94 159 ASN A CA 1
ATOM 1206 C C . ASN A 1 159 ? -14.172 -0.650 -1.864 1.00 81.94 159 ASN A C 1
ATOM 1208 O O . ASN A 1 159 ? -15.243 -0.266 -1.398 1.00 81.94 159 ASN A O 1
ATOM 1212 N N . GLY A 1 160 ? -13.922 -0.576 -3.175 1.00 76.25 160 GLY A N 1
ATOM 1213 C CA . GLY A 1 160 ? -14.920 -0.110 -4.142 1.00 76.25 160 GLY A CA 1
ATOM 1214 C C . GLY A 1 160 ? -15.402 1.334 -3.932 1.00 76.25 160 GLY A C 1
ATOM 1215 O O . GLY A 1 160 ? -16.522 1.643 -4.333 1.00 76.25 160 GLY A O 1
ATOM 1216 N N . GLY A 1 161 ? -14.588 2.193 -3.307 1.00 77.62 161 GLY A N 1
ATOM 1217 C CA . GLY A 1 161 ? -14.925 3.589 -2.995 1.00 77.62 161 GLY A CA 1
ATOM 1218 C C . GLY A 1 161 ? -15.593 3.798 -1.632 1.00 77.62 161 GLY A C 1
ATOM 1219 O O . GLY A 1 161 ? -16.047 4.893 -1.329 1.00 77.62 161 GLY A O 1
ATOM 1220 N N . GLU A 1 162 ? -15.675 2.768 -0.785 1.00 82.38 162 GLU A N 1
ATOM 1221 C CA . GLU A 1 162 ? -16.271 2.883 0.556 1.00 82.38 162 GLU A CA 1
ATOM 1222 C C . GLU A 1 162 ? -15.239 3.021 1.681 1.00 82.38 162 GLU A C 1
ATOM 1224 O O . GLU A 1 162 ? -15.601 3.354 2.817 1.00 82.38 162 GLU A O 1
ATOM 1229 N N . GLY A 1 163 ? -13.969 2.738 1.392 1.00 85.88 163 GLY A N 1
ATOM 1230 C CA . GLY A 1 163 ? -12.900 2.649 2.376 1.00 85.88 163 GLY A CA 1
ATOM 1231 C C . GLY A 1 163 ? -13.022 1.432 3.294 1.00 85.88 163 GLY A C 1
ATOM 1232 O O . GLY A 1 163 ? -14.061 0.772 3.411 1.00 85.88 163 GLY A O 1
ATOM 1233 N N . TYR A 1 164 ? -11.927 1.127 3.975 1.00 88.00 164 TYR A N 1
ATOM 1234 C CA . TYR A 1 164 ? -11.855 0.098 5.004 1.00 88.00 164 TYR A CA 1
ATOM 1235 C C . TYR A 1 164 ? -12.024 0.702 6.390 1.00 88.00 164 TYR A C 1
ATOM 1237 O O . TYR A 1 164 ? -11.750 1.875 6.613 1.00 88.00 164 TYR A O 1
ATOM 1245 N N . SER A 1 165 ? -12.433 -0.114 7.351 1.00 89.12 165 SER A N 1
ATOM 1246 C CA . SER A 1 165 ? -12.517 0.261 8.758 1.00 89.12 165 SER A CA 1
ATOM 1247 C C . SER A 1 165 ? -12.163 -0.930 9.642 1.00 89.12 165 SER A C 1
ATOM 1249 O O . SER A 1 165 ? -12.281 -2.088 9.224 1.00 89.12 165 SER A O 1
ATOM 1251 N N . LEU A 1 166 ? -11.720 -0.638 10.867 1.00 87.50 166 LEU A N 1
ATOM 1252 C CA . LEU A 1 166 ? -11.451 -1.636 11.897 1.00 87.50 166 LEU A CA 1
ATOM 1253 C C . LEU A 1 166 ? -12.267 -1.338 13.141 1.00 87.50 166 LEU A C 1
ATOM 1255 O O . LEU A 1 166 ? -12.318 -0.204 13.616 1.00 87.50 166 LEU A O 1
ATOM 1259 N N . THR A 1 167 ? -12.839 -2.396 13.706 1.00 86.50 167 THR A N 1
ATOM 1260 C CA . THR A 1 167 ? -13.417 -2.340 15.049 1.00 86.50 167 THR A CA 1
ATOM 1261 C C . THR A 1 167 ? -12.318 -2.190 16.101 1.00 86.50 167 THR A C 1
ATOM 1263 O O . THR A 1 167 ? -11.199 -2.681 15.912 1.00 86.50 167 THR A O 1
ATOM 1266 N N . ALA A 1 168 ? -12.634 -1.552 17.227 1.00 88.50 168 ALA A N 1
ATOM 1267 C CA . ALA A 1 168 ? -11.681 -1.356 18.315 1.00 88.50 168 ALA A CA 1
ATOM 1268 C C . ALA A 1 168 ? -11.026 -2.673 18.776 1.00 88.50 168 ALA A C 1
ATOM 1270 O O . ALA A 1 168 ? -11.694 -3.707 18.873 1.00 88.50 168 ALA A O 1
ATOM 1271 N N . GLY A 1 169 ? -9.708 -2.635 19.006 1.00 87.19 169 GLY A N 1
ATOM 1272 C CA . GLY A 1 169 ? -8.869 -3.773 19.422 1.00 87.19 169 GLY A CA 1
ATOM 1273 C C . GLY A 1 169 ? -8.816 -4.957 18.448 1.00 87.19 169 GLY A C 1
ATOM 1274 O O . GLY A 1 169 ? -8.281 -6.021 18.775 1.00 87.19 169 GLY A O 1
ATOM 1275 N N . SER A 1 170 ? -9.388 -4.813 17.252 1.00 87.94 170 SER A N 1
ATOM 1276 C CA . SER A 1 170 ? -9.376 -5.868 16.246 1.00 87.94 170 SER A CA 1
ATOM 1277 C C . SER A 1 170 ? -8.068 -5.892 15.459 1.00 87.94 170 SER A C 1
ATOM 1279 O O . SER A 1 170 ? -7.302 -4.930 15.432 1.00 87.94 170 SER A O 1
ATOM 1281 N N . ASN A 1 171 ? -7.786 -7.035 14.840 1.00 86.38 171 ASN A N 1
ATOM 1282 C CA . ASN A 1 171 ? -6.573 -7.231 14.060 1.00 86.38 171 ASN A CA 1
ATOM 1283 C C . ASN A 1 171 ? -6.953 -7.648 12.646 1.00 86.38 171 ASN A C 1
ATOM 1285 O O . ASN A 1 171 ? -7.827 -8.505 12.466 1.00 86.38 171 ASN A O 1
ATOM 1289 N N . PHE A 1 172 ? -6.257 -7.094 11.661 1.00 86.25 172 PHE A N 1
ATOM 1290 C CA . PHE A 1 172 ? -6.295 -7.603 10.298 1.00 86.25 172 PHE A CA 1
ATOM 1291 C C . PHE A 1 172 ? -4.887 -7.775 9.743 1.00 86.25 172 PHE A C 1
ATOM 1293 O O . PHE A 1 172 ? -3.913 -7.201 10.244 1.00 86.25 172 PHE A O 1
ATOM 1300 N N . SER A 1 173 ? -4.772 -8.615 8.724 1.00 86.19 173 SER A N 1
ATOM 1301 C CA . SER A 1 173 ? -3.529 -8.827 8.007 1.00 86.19 173 SER A CA 1
ATOM 1302 C C . SER A 1 173 ? -3.716 -8.652 6.509 1.00 86.19 173 SER A C 1
ATOM 1304 O O . SER A 1 173 ? -4.752 -9.008 5.946 1.00 86.19 173 SER A O 1
ATOM 1306 N N . ILE A 1 174 ? -2.702 -8.060 5.885 1.00 82.38 174 ILE A N 1
ATOM 1307 C CA . ILE A 1 174 ? -2.546 -8.014 4.435 1.00 82.38 174 ILE A CA 1
ATOM 1308 C C . ILE A 1 174 ? -1.511 -9.075 4.098 1.00 82.38 174 ILE A C 1
ATOM 1310 O O . ILE A 1 174 ? -0.308 -8.872 4.273 1.00 82.38 174 ILE A O 1
ATOM 1314 N N . ASP A 1 175 ? -2.000 -10.221 3.660 1.00 76.69 175 ASP A N 1
ATOM 1315 C CA . ASP A 1 175 ? -1.190 -11.363 3.284 1.00 76.69 175 ASP A CA 1
ATOM 1316 C C . ASP A 1 175 ? -0.923 -11.329 1.780 1.00 76.69 175 ASP A C 1
ATOM 1318 O O . ASP A 1 175 ? -1.750 -10.876 0.985 1.00 76.69 175 ASP A O 1
ATOM 1322 N N . ASN A 1 176 ? 0.227 -11.861 1.368 1.00 68.31 176 ASN A N 1
ATOM 1323 C CA . ASN A 1 176 ? 0.557 -12.080 -0.042 1.00 68.31 176 ASN A CA 1
ATOM 1324 C C . ASN A 1 176 ? 0.454 -10.824 -0.913 1.00 68.31 176 ASN A C 1
ATOM 1326 O O . ASN A 1 176 ? 0.121 -10.930 -2.093 1.00 68.31 176 ASN A O 1
ATOM 1330 N N . ILE A 1 177 ? 0.771 -9.650 -0.357 1.00 75.44 177 ILE A N 1
ATOM 1331 C CA . ILE A 1 177 ? 0.942 -8.471 -1.195 1.00 75.44 177 ILE A CA 1
ATOM 1332 C C . ILE A 1 177 ? 2.122 -8.714 -2.144 1.00 75.44 177 ILE A C 1
ATOM 1334 O O . ILE A 1 177 ? 3.267 -8.892 -1.712 1.00 75.44 177 ILE A O 1
ATOM 1338 N N . ALA A 1 178 ? 1.816 -8.837 -3.431 1.00 75.38 178 ALA A N 1
ATOM 1339 C CA . ALA A 1 178 ? 2.737 -9.321 -4.445 1.00 75.38 178 ALA A CA 1
ATOM 1340 C C . ALA A 1 178 ? 2.642 -8.465 -5.705 1.00 75.38 178 ALA A C 1
ATOM 1342 O O . ALA A 1 178 ? 1.558 -8.240 -6.241 1.00 75.38 178 ALA A O 1
ATOM 1343 N N . LEU A 1 179 ? 3.803 -8.024 -6.188 1.00 76.25 179 LEU A N 1
ATOM 1344 C CA . LEU A 1 179 ? 3.961 -7.355 -7.471 1.00 76.25 179 LEU A CA 1
ATOM 1345 C C . LEU A 1 179 ? 4.352 -8.384 -8.531 1.00 76.25 179 LEU A C 1
ATOM 1347 O O . LEU A 1 179 ? 5.432 -8.974 -8.473 1.00 76.25 179 LEU A O 1
ATOM 1351 N N . TYR A 1 180 ? 3.490 -8.558 -9.523 1.00 74.69 180 TYR A N 1
ATOM 1352 C CA . TYR A 1 180 ? 3.770 -9.336 -10.721 1.00 74.69 180 TYR A CA 1
ATOM 1353 C C . TYR A 1 180 ? 4.100 -8.389 -11.859 1.00 74.69 180 TYR A C 1
ATOM 1355 O O . TYR A 1 180 ? 3.417 -7.388 -12.039 1.00 74.69 180 TYR A O 1
ATOM 1363 N N . GLY A 1 181 ? 5.121 -8.722 -12.638 1.00 71.00 181 GLY A N 1
ATOM 1364 C CA . GLY A 1 181 ? 5.482 -8.016 -13.860 1.00 71.00 181 GLY A CA 1
ATOM 1365 C C . GLY A 1 181 ? 5.638 -9.003 -15.009 1.00 71.00 181 GLY A C 1
ATOM 1366 O O . GLY A 1 181 ? 5.993 -10.163 -14.782 1.00 71.00 181 GLY A O 1
ATOM 1367 N N . TRP A 1 182 ? 5.365 -8.564 -16.233 1.00 67.75 182 TRP A N 1
ATOM 1368 C CA . TRP A 1 182 ? 5.566 -9.378 -17.431 1.00 67.75 182 TRP A CA 1
ATOM 1369 C C . TRP A 1 182 ? 6.331 -8.632 -18.519 1.00 67.75 182 TRP A C 1
ATOM 1371 O O . TRP A 1 182 ? 6.425 -7.401 -18.541 1.00 67.75 182 TRP A O 1
ATOM 1381 N N . LYS A 1 183 ? 6.930 -9.428 -19.405 1.00 64.69 183 LYS A N 1
ATOM 1382 C CA . LYS A 1 183 ? 7.787 -8.994 -20.500 1.00 64.69 183 LYS A CA 1
ATOM 1383 C C . LYS A 1 183 ? 7.328 -9.591 -21.820 1.00 64.69 183 LYS A C 1
ATOM 1385 O O . LYS A 1 183 ? 6.895 -10.765 -21.800 1.00 64.69 183 LYS A O 1
#

pLDDT: mean 71.35, std 14.59, range [37.47, 90.88]

Sequence (183 aa):
ETGDVKVGVPPAVTPDEPGTVTVIPGLACADIPSESGIENIYFFVHGFGDDDEDNHFHWNSQGPAENENILEYNGTDVVITSSGGSVNVPADTKFDIVVAFKVHSSQVYDPTQTDNFRIEYIFSGAISDADNTTSVNMFCFDNDGTGTTWGRWVAVLNNGGEGYSLTAGSNFSIDNIALYGWK